Protein AF-U6RPM1-F1 (afdb_monomer_lite)

pLDDT: mean 79.11, std 18.85, range [24.59, 94.25]

Foldseek 3Di:
DDDDDDQDDDDDDDDFDKDDADPDWDWFWADDALFQWIWIWTADPVRRIDIDIAHQPDPVLSNLLNVDDPVLRVVLRVVLRVVVCVQLVCCVPPCAHPVRDHHPVSIDRCVVVSVVSNVVSSVSSVVRD

Sequence (129 aa):
MKQYLATIAIPGKTKAHVAIIPSTFRLIVHSPQESDKMCVSLNDRTGQLIYITLYPRTDELKTSMRNLSAENRKYLDEDMRDSILSEISRFFTTGKDYNNSYNPVRNLDLDIWRDHWEGCLESWIEELE

Structure (mmCIF, N/CA/C/O backbone):
data_AF-U6RPM1-F1
#
_entry.id   AF-U6RPM1-F1
#
loop_
_atom_site.group_PDB
_atom_site.id
_atom_site.type_symbol
_atom_site.label_atom_id
_atom_site.label_alt_id
_atom_site.label_comp_id
_atom_site.label_asym_id
_atom_site.label_entity_id
_atom_site.label_seq_id
_atom_site.pdbx_PDB_ins_code
_atom_site.Cartn_x
_atom_site.Cartn_y
_atom_site.Cartn_z
_atom_site.occupancy
_atom_site.B_iso_or_equiv
_atom_site.auth_seq_id
_atom_site.auth_comp_id
_atom_site.auth_asym_id
_atom_site.auth_atom_id
_atom_site.pdbx_PDB_model_num
ATOM 1 N N . MET A 1 1 ? 6.434 9.545 -29.603 1.00 35.12 1 MET A N 1
ATOM 2 C CA . MET A 1 1 ? 6.265 8.145 -29.149 1.00 35.12 1 MET A CA 1
ATOM 3 C C . MET A 1 1 ? 4.791 7.921 -28.866 1.00 35.12 1 MET A C 1
ATOM 5 O O . MET A 1 1 ? 4.189 8.799 -28.264 1.00 35.12 1 MET A O 1
ATOM 9 N N . LYS A 1 2 ? 4.193 6.818 -29.330 1.00 24.59 2 LYS A N 1
ATOM 10 C CA . LYS A 1 2 ? 2.806 6.476 -28.974 1.00 24.59 2 LYS A CA 1
ATOM 11 C C . LYS A 1 2 ? 2.787 6.016 -27.513 1.00 24.59 2 LYS A C 1
ATOM 13 O O . LYS A 1 2 ? 3.479 5.058 -27.183 1.00 24.59 2 LYS A O 1
ATOM 18 N N . GLN A 1 3 ? 2.059 6.726 -26.654 1.00 27.56 3 GLN A N 1
ATOM 19 C CA . GLN A 1 3 ? 1.808 6.300 -25.278 1.00 27.56 3 GLN A CA 1
ATOM 20 C C . GLN A 1 3 ? 0.833 5.120 -25.318 1.00 27.56 3 GLN A C 1
ATOM 22 O O . GLN A 1 3 ? -0.270 5.241 -25.850 1.00 27.56 3 GLN A O 1
ATOM 27 N N . TYR A 1 4 ? 1.264 3.967 -24.811 1.00 29.64 4 TYR A N 1
ATOM 28 C CA . TYR A 1 4 ? 0.386 2.824 -24.598 1.00 29.64 4 TYR A CA 1
ATOM 29 C C . TYR A 1 4 ? -0.382 3.058 -23.294 1.00 29.64 4 TYR A C 1
ATOM 31 O O . TYR A 1 4 ? 0.193 2.993 -22.212 1.00 29.64 4 TYR A O 1
ATOM 39 N N . LEU A 1 5 ? -1.672 3.371 -23.411 1.00 28.25 5 LEU A N 1
ATOM 40 C CA . LEU A 1 5 ? -2.608 3.431 -22.289 1.00 28.25 5 LEU A CA 1
ATOM 41 C C . LEU A 1 5 ? -3.006 2.002 -21.905 1.00 28.25 5 LEU A C 1
ATOM 43 O O . LEU A 1 5 ? -3.760 1.351 -22.625 1.00 28.25 5 LEU A O 1
ATOM 47 N N . ALA A 1 6 ? -2.503 1.516 -20.773 1.00 32.47 6 ALA A N 1
ATOM 48 C CA . ALA A 1 6 ? -3.039 0.330 -20.115 1.00 32.47 6 ALA A CA 1
ATOM 49 C C . ALA A 1 6 ? -4.006 0.780 -19.012 1.00 32.47 6 ALA A C 1
ATOM 51 O O . ALA A 1 6 ? -3.611 1.024 -17.874 1.00 32.47 6 ALA A O 1
ATOM 52 N N . THR A 1 7 ? -5.284 0.942 -19.356 1.00 30.08 7 THR A N 1
ATOM 53 C CA . THR A 1 7 ? -6.347 1.149 -18.367 1.00 30.08 7 THR A CA 1
ATOM 54 C C . THR A 1 7 ? -6.635 -0.193 -17.705 1.00 30.08 7 THR A C 1
ATOM 56 O O . THR A 1 7 ? -7.342 -1.030 -18.264 1.00 30.08 7 THR A O 1
ATOM 59 N N . ILE A 1 8 ? -6.054 -0.430 -16.532 1.00 38.91 8 ILE A N 1
ATOM 60 C CA . ILE A 1 8 ? -6.366 -1.623 -15.749 1.00 38.91 8 ILE A CA 1
ATOM 61 C C . ILE A 1 8 ? -7.642 -1.316 -14.976 1.00 38.91 8 ILE A C 1
ATOM 63 O O . ILE A 1 8 ? -7.618 -0.672 -13.930 1.00 38.91 8 ILE A O 1
ATOM 67 N N . ALA A 1 9 ? -8.777 -1.750 -15.516 1.00 34.03 9 ALA A N 1
ATOM 68 C CA . ALA A 1 9 ? -9.944 -1.950 -14.682 1.00 34.03 9 ALA A CA 1
ATOM 69 C C . ALA A 1 9 ? -9.566 -3.036 -13.667 1.00 34.03 9 ALA A C 1
ATOM 71 O O . ALA A 1 9 ? -9.205 -4.141 -14.070 1.00 34.03 9 ALA A O 1
ATOM 72 N N . ILE A 1 10 ? -9.663 -2.738 -12.371 1.00 41.00 10 ILE A N 1
ATOM 73 C CA . ILE A 1 10 ? -9.575 -3.753 -11.317 1.00 41.00 10 ILE A CA 1
ATOM 74 C C . ILE A 1 10 ? -11.003 -4.108 -10.866 1.00 41.00 10 ILE A C 1
ATOM 76 O O . ILE A 1 10 ? -11.476 -3.579 -9.860 1.00 41.00 10 ILE A O 1
ATOM 80 N N . PRO A 1 11 ? -11.739 -4.975 -11.588 1.00 33.59 11 PRO A N 1
ATOM 81 C CA . PRO A 1 11 ? -12.865 -5.686 -11.017 1.00 33.59 11 PRO A CA 1
ATOM 82 C C . PRO A 1 11 ? -12.497 -7.161 -10.828 1.00 33.59 11 PRO A C 1
ATOM 84 O O . PRO A 1 11 ? -12.167 -7.851 -11.783 1.00 33.59 11 PRO A O 1
ATOM 87 N N . GLY A 1 12 ? -12.609 -7.628 -9.581 1.00 32.22 12 GLY A N 1
ATOM 88 C CA . GLY A 1 12 ? -12.907 -9.014 -9.204 1.00 32.22 12 GLY A CA 1
ATOM 89 C C . GLY A 1 12 ? -12.051 -10.140 -9.803 1.00 32.22 12 GLY A C 1
ATOM 90 O O . GLY A 1 12 ? -12.210 -10.515 -10.953 1.00 32.22 12 GLY A O 1
ATOM 91 N N . LYS A 1 13 ? -11.278 -10.801 -8.933 1.00 41.50 13 LYS A N 1
ATOM 92 C CA . LYS A 1 13 ? -10.716 -12.156 -9.107 1.00 41.50 13 LYS A CA 1
ATOM 93 C C . LYS A 1 13 ? -9.946 -12.394 -10.425 1.00 41.50 13 LYS A C 1
ATOM 95 O O . LYS A 1 13 ? -10.475 -12.868 -11.424 1.00 41.50 13 LYS A O 1
ATOM 100 N N . THR A 1 14 ? -8.628 -12.223 -10.300 1.00 42.19 14 THR A N 1
ATOM 101 C CA . THR A 1 14 ? -7.535 -12.853 -11.070 1.00 42.19 14 THR A CA 1
ATOM 102 C C . THR A 1 14 ? -7.376 -12.507 -12.557 1.00 42.19 14 THR A C 1
ATOM 104 O O . THR A 1 14 ? -8.031 -13.075 -13.425 1.00 42.19 14 THR A O 1
ATOM 107 N N . LYS A 1 15 ? -6.355 -11.689 -12.832 1.00 39.72 15 LYS A N 1
ATOM 108 C CA . LYS A 1 15 ? -5.295 -11.864 -13.845 1.00 39.72 15 LYS A CA 1
ATOM 109 C C . LYS A 1 15 ? -4.191 -10.887 -13.440 1.00 39.72 15 LYS A C 1
ATOM 111 O O . LYS A 1 15 ? -4.513 -9.721 -13.270 1.00 39.72 15 LYS A O 1
ATOM 116 N N . ALA A 1 16 ? -2.964 -11.375 -13.248 1.00 47.78 16 ALA A N 1
ATOM 117 C CA . ALA A 1 16 ? -1.817 -10.605 -12.754 1.00 47.78 16 ALA A CA 1
ATOM 118 C C . ALA A 1 16 ? -1.842 -9.143 -13.234 1.00 47.78 16 ALA A C 1
ATOM 120 O O . ALA A 1 16 ? -1.738 -8.873 -14.437 1.00 47.78 16 ALA A O 1
ATOM 121 N N . HIS A 1 17 ? -2.063 -8.211 -12.309 1.00 67.25 17 HIS A N 1
ATOM 122 C CA . HIS A 1 17 ? -2.229 -6.802 -12.648 1.00 67.25 17 HIS A CA 1
ATOM 123 C C . HIS A 1 17 ? -0.845 -6.166 -12.762 1.00 67.25 17 HIS A C 1
ATOM 125 O O . HIS A 1 17 ? -0.256 -5.757 -11.771 1.00 67.25 17 HIS A O 1
ATOM 131 N N . VAL A 1 18 ? -0.292 -6.088 -13.970 1.00 61.72 18 VAL A N 1
ATOM 132 C CA . VAL A 1 18 ? 1.015 -5.454 -14.185 1.00 61.72 18 VAL A CA 1
ATOM 133 C C . VAL A 1 18 ? 0.825 -3.991 -14.557 1.00 61.72 18 VAL A C 1
ATOM 135 O O . VAL A 1 18 ? 0.195 -3.697 -15.571 1.00 61.72 18 VAL A O 1
ATOM 138 N N . ALA A 1 19 ? 1.410 -3.077 -13.784 1.00 66.94 19 ALA A N 1
ATOM 139 C CA . ALA A 1 19 ? 1.384 -1.650 -14.068 1.00 66.94 19 ALA A CA 1
ATOM 140 C C . ALA A 1 19 ? 2.771 -1.090 -14.405 1.00 66.94 19 ALA A C 1
ATOM 142 O O . ALA A 1 19 ? 3.780 -1.398 -13.766 1.00 66.94 19 ALA A O 1
ATOM 143 N N . ILE A 1 20 ? 2.794 -0.206 -15.402 1.00 66.94 20 ILE A N 1
ATOM 144 C CA . ILE A 1 20 ? 3.939 0.651 -15.707 1.00 66.94 20 ILE A CA 1
ATOM 145 C C . ILE A 1 20 ? 3.663 1.990 -15.033 1.00 66.94 20 ILE A C 1
ATOM 147 O O . ILE A 1 20 ? 2.763 2.716 -15.456 1.00 66.94 20 ILE A O 1
ATOM 151 N N . ILE A 1 21 ? 4.413 2.316 -13.982 1.00 67.06 21 ILE A N 1
ATOM 152 C CA . ILE A 1 21 ? 4.294 3.630 -13.343 1.00 67.06 21 ILE A CA 1
ATOM 153 C C . ILE A 1 21 ? 5.185 4.615 -14.114 1.00 67.06 21 ILE A C 1
ATOM 155 O O . ILE A 1 21 ? 6.345 4.300 -14.401 1.00 67.06 21 ILE A O 1
ATOM 159 N N . PRO A 1 22 ? 4.680 5.806 -14.471 1.00 65.19 22 PRO A N 1
ATOM 160 C CA . PRO A 1 22 ? 5.510 6.837 -15.074 1.00 65.19 22 PRO A CA 1
ATOM 161 C C . PRO A 1 22 ? 6.611 7.294 -14.115 1.00 65.19 22 PRO A C 1
ATOM 163 O O . PRO A 1 22 ? 6.457 7.268 -12.899 1.00 65.19 22 PRO A O 1
ATOM 166 N N . SER A 1 23 ? 7.706 7.825 -14.665 1.00 65.44 23 SER A N 1
ATOM 167 C CA . SER A 1 23 ? 8.835 8.360 -13.885 1.00 65.44 23 SER A CA 1
ATOM 168 C C . SER A 1 23 ? 8.471 9.542 -12.976 1.00 65.44 23 SER A C 1
ATOM 170 O O . SER A 1 23 ? 9.299 10.014 -12.203 1.00 65.44 23 SER A O 1
ATOM 172 N N . THR A 1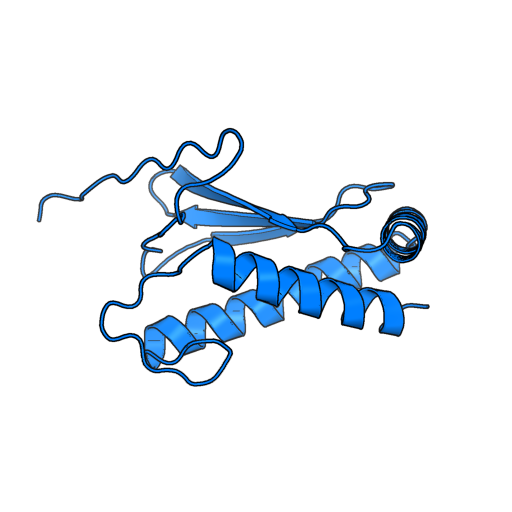 24 ? 7.260 10.083 -13.101 1.00 72.94 24 THR A N 1
ATOM 173 C CA . THR A 1 24 ? 6.736 11.153 -12.257 1.00 72.94 24 THR A CA 1
ATOM 174 C C . THR A 1 24 ? 5.285 10.847 -11.929 1.00 72.94 24 THR A C 1
ATOM 176 O O . THR A 1 24 ? 4.433 10.841 -12.817 1.00 72.94 24 THR A O 1
ATOM 179 N N . PHE A 1 25 ? 5.014 10.627 -10.648 1.00 78.31 25 PHE A N 1
ATOM 180 C CA . PHE A 1 25 ? 3.692 10.325 -10.118 1.00 78.31 25 PHE A CA 1
ATOM 181 C C . PHE A 1 25 ? 3.487 11.041 -8.780 1.00 78.31 25 PHE A C 1
ATOM 183 O O . PHE A 1 25 ? 4.437 11.430 -8.102 1.00 78.31 25 PHE A O 1
ATOM 190 N N . ARG A 1 26 ? 2.226 11.216 -8.404 1.00 83.81 26 ARG A N 1
ATOM 191 C CA . ARG A 1 26 ? 1.779 11.612 -7.077 1.00 83.81 26 ARG A CA 1
ATOM 192 C C . ARG A 1 26 ? 1.311 10.356 -6.353 1.00 83.81 26 ARG A C 1
ATOM 194 O O . ARG A 1 26 ? 0.324 9.748 -6.767 1.00 83.81 26 ARG A O 1
ATOM 201 N N . LEU A 1 27 ? 2.007 10.008 -5.276 1.00 87.81 27 LEU A N 1
ATOM 202 C CA . LEU A 1 27 ? 1.581 8.984 -4.330 1.00 87.81 27 LEU A CA 1
ATOM 203 C C . LEU A 1 27 ? 0.617 9.595 -3.312 1.00 87.81 27 LEU A C 1
ATOM 205 O O . LEU A 1 27 ? 0.872 10.674 -2.775 1.00 87.81 27 LEU A O 1
ATOM 209 N N . ILE A 1 28 ? -0.484 8.904 -3.052 1.00 87.88 28 ILE A N 1
ATOM 210 C CA . ILE A 1 28 ? -1.391 9.194 -1.946 1.00 87.88 28 ILE A CA 1
ATOM 211 C C . ILE A 1 28 ? -1.616 7.874 -1.224 1.00 87.88 28 ILE A C 1
ATOM 213 O O . ILE A 1 28 ? -2.045 6.904 -1.845 1.00 87.88 28 ILE A O 1
ATOM 217 N N . VAL A 1 29 ? -1.327 7.854 0.070 1.00 89.69 29 VAL A N 1
ATOM 218 C CA . VAL A 1 29 ? -1.688 6.762 0.971 1.00 89.69 29 VAL A CA 1
ATOM 219 C C . VAL A 1 29 ? -2.615 7.350 2.012 1.00 89.69 29 VAL A C 1
ATOM 221 O O . VAL A 1 29 ? -2.358 8.454 2.496 1.00 89.69 29 VAL A O 1
ATOM 224 N N . HIS A 1 30 ? -3.730 6.680 2.264 1.00 89.94 30 HIS A N 1
ATOM 225 C CA . HIS A 1 3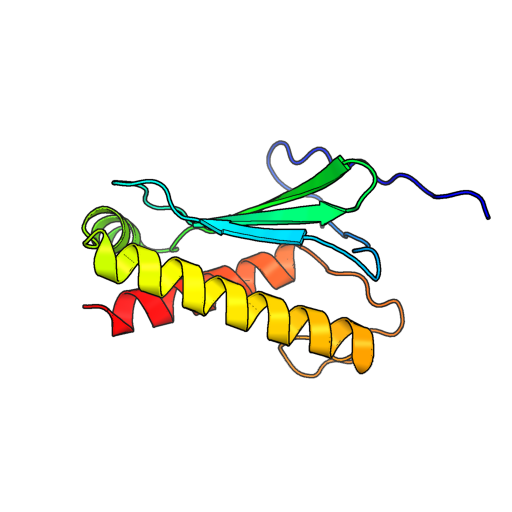0 ? -4.648 7.103 3.305 1.00 89.94 30 HIS A CA 1
ATOM 226 C C . HIS A 1 30 ? -5.527 5.954 3.780 1.00 89.94 30 HIS A C 1
ATOM 228 O O . HIS A 1 30 ? -5.953 5.096 2.995 1.00 89.94 30 HIS A O 1
ATOM 234 N N . SER A 1 31 ? -5.914 6.021 5.045 1.00 88.62 31 SER A N 1
ATOM 235 C CA . SER A 1 31 ? -6.970 5.198 5.601 1.00 88.62 31 SER A CA 1
ATOM 236 C C . SER A 1 31 ? -8.092 6.082 6.157 1.00 88.62 31 SER A C 1
ATOM 238 O O . SER A 1 31 ? -7.838 6.959 6.980 1.00 88.62 31 SER A O 1
ATOM 240 N N . PRO A 1 32 ?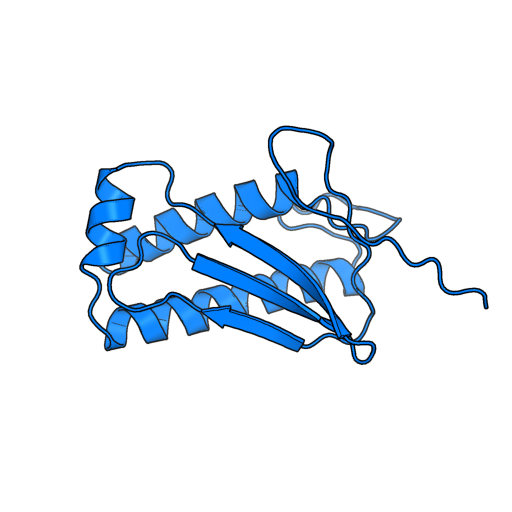 -9.355 5.917 5.717 1.00 85.12 32 PRO A N 1
ATOM 241 C CA . PRO A 1 32 ? -10.477 6.634 6.323 1.00 85.12 32 PRO A CA 1
ATOM 242 C C . PRO A 1 32 ? -10.652 6.291 7.810 1.00 85.12 32 PRO A C 1
ATOM 244 O O . PRO A 1 32 ? -10.251 5.219 8.258 1.00 85.12 32 PRO A O 1
ATOM 247 N N . GLN A 1 33 ? -11.296 7.171 8.576 1.00 84.25 33 GLN A N 1
ATOM 248 C CA . GLN A 1 33 ? -11.644 6.877 9.969 1.00 84.25 33 GLN A CA 1
ATOM 249 C C . GLN A 1 33 ? -12.539 5.628 10.049 1.00 84.25 33 GLN A C 1
ATOM 251 O O . GLN A 1 33 ? -13.366 5.415 9.162 1.00 84.25 33 GLN A O 1
ATOM 256 N N . GLU A 1 34 ? -12.339 4.794 11.076 1.00 86.69 34 GLU A N 1
ATOM 257 C CA . GLU A 1 34 ? -13.065 3.523 11.285 1.00 86.69 34 GLU A CA 1
ATOM 258 C C . GLU A 1 34 ? -12.910 2.503 10.134 1.00 86.69 34 GLU A C 1
ATOM 260 O O . GLU A 1 34 ? -13.626 1.505 10.068 1.00 86.69 34 GLU A O 1
ATOM 265 N N . SER A 1 35 ? -11.957 2.725 9.223 1.00 89.06 35 SER A N 1
ATOM 266 C CA . SER A 1 35 ? -11.648 1.812 8.122 1.00 89.06 35 SER A CA 1
ATOM 267 C C . SER A 1 35 ? -10.719 0.689 8.577 1.00 89.06 35 SER A C 1
ATOM 269 O O . SER A 1 35 ? -9.758 0.935 9.308 1.00 89.06 35 SER A O 1
ATOM 271 N N . ASP A 1 36 ? -10.967 -0.515 8.061 1.00 91.94 36 ASP A N 1
ATOM 272 C CA . ASP A 1 36 ? -10.125 -1.717 8.175 1.00 91.94 36 ASP A CA 1
ATOM 273 C C . ASP A 1 36 ? -9.205 -1.935 6.965 1.00 91.94 36 ASP A C 1
ATOM 275 O O . ASP A 1 36 ? -8.699 -3.032 6.742 1.00 91.94 36 ASP A O 1
ATOM 279 N N . LYS A 1 37 ? -9.043 -0.904 6.138 1.00 90.81 37 LYS A N 1
ATOM 280 C CA . LYS A 1 37 ? -8.258 -0.959 4.906 1.00 90.81 37 LYS A CA 1
ATOM 281 C C . LYS A 1 37 ? -7.426 0.294 4.706 1.00 90.81 37 LYS A C 1
ATOM 283 O O . LYS A 1 37 ? -7.821 1.394 5.121 1.00 90.81 37 LYS A O 1
ATOM 288 N N . MET A 1 38 ? -6.316 0.125 3.999 1.00 89.81 38 MET A N 1
ATOM 289 C CA . MET A 1 38 ? -5.438 1.198 3.541 1.00 89.81 38 MET A CA 1
ATOM 290 C C . MET A 1 38 ? -5.610 1.384 2.034 1.00 89.81 38 MET A C 1
ATOM 292 O O . MET A 1 38 ? -5.725 0.415 1.284 1.00 89.81 38 MET A O 1
ATOM 296 N N . CYS A 1 39 ? -5.644 2.631 1.576 1.00 89.44 39 CYS A N 1
ATOM 297 C CA . CYS A 1 39 ? -5.796 2.959 0.164 1.00 89.44 39 CYS A CA 1
ATOM 298 C C . CYS A 1 39 ? -4.500 3.573 -0.356 1.00 89.44 39 CYS A C 1
ATOM 300 O O . CYS A 1 39 ? -4.056 4.599 0.152 1.00 89.44 39 CYS A O 1
ATOM 302 N N . VAL A 1 40 ? -3.930 2.980 -1.401 1.00 88.69 40 VAL A N 1
ATOM 303 C CA . VAL A 1 40 ? -2.731 3.461 -2.087 1.00 88.69 40 VAL A CA 1
ATOM 304 C C . VAL A 1 40 ? -3.122 3.891 -3.493 1.00 88.69 40 VAL A C 1
ATOM 306 O O . VAL A 1 40 ? -3.745 3.148 -4.246 1.00 88.69 40 VAL A O 1
ATOM 309 N N . SER A 1 41 ? -2.774 5.119 -3.849 1.00 84.62 41 SER A N 1
ATOM 310 C CA . SER A 1 41 ? -3.101 5.736 -5.129 1.00 84.62 41 SER A CA 1
ATOM 311 C C . SER A 1 41 ? -1.850 6.304 -5.777 1.00 84.62 41 SER A C 1
ATOM 313 O O . SER A 1 41 ? -1.159 7.131 -5.183 1.00 84.62 41 SER A O 1
ATOM 315 N N . LEU A 1 42 ? -1.587 5.911 -7.019 1.00 82.81 42 LEU A N 1
ATOM 316 C CA . LEU A 1 42 ? -0.496 6.429 -7.840 1.00 82.81 42 LEU A CA 1
ATOM 317 C C . LEU A 1 42 ? -1.114 7.170 -9.023 1.00 82.81 42 LEU A C 1
ATOM 319 O O . LEU A 1 42 ? -1.695 6.548 -9.910 1.00 82.81 42 LEU A O 1
ATOM 323 N N . ASN A 1 43 ? -1.010 8.496 -9.008 1.00 77.38 43 ASN A N 1
ATOM 324 C CA . ASN A 1 43 ? -1.566 9.368 -10.039 1.00 77.38 43 ASN A CA 1
ATOM 325 C C . ASN A 1 43 ? -0.457 9.954 -10.895 1.00 77.38 43 ASN A C 1
ATOM 327 O O . ASN A 1 43 ? 0.458 10.582 -10.366 1.00 77.38 43 ASN A O 1
ATOM 331 N N . ASP A 1 44 ? -0.553 9.844 -12.207 1.00 71.25 44 ASP A N 1
ATOM 332 C CA . ASP A 1 44 ? 0.321 10.609 -13.086 1.00 71.25 44 ASP A CA 1
ATOM 333 C C . ASP A 1 44 ? -0.274 11.987 -13.438 1.00 71.25 44 ASP A C 1
ATOM 335 O O . ASP A 1 44 ? -1.385 12.346 -13.040 1.00 71.25 44 ASP A O 1
ATOM 339 N N . ARG A 1 45 ? 0.475 12.793 -14.200 1.00 63.44 45 ARG A N 1
ATOM 340 C CA . ARG A 1 45 ? -0.005 14.105 -14.674 1.00 63.44 45 ARG A CA 1
ATOM 341 C C . ARG A 1 45 ? -1.149 14.007 -15.693 1.00 63.44 45 ARG A C 1
ATOM 343 O O . ARG A 1 45 ? -1.752 15.033 -15.993 1.00 63.44 45 ARG A O 1
ATOM 350 N N . THR A 1 46 ? -1.420 12.824 -16.245 1.00 62.12 46 THR A N 1
ATOM 351 C CA . THR A 1 46 ? -2.474 12.592 -17.243 1.00 62.12 46 THR A CA 1
ATOM 352 C C . THR A 1 46 ? -3.798 12.154 -16.612 1.00 62.12 46 THR A C 1
ATOM 354 O O . THR A 1 46 ? -4.805 12.059 -17.310 1.00 62.12 46 THR A O 1
ATOM 357 N N . GLY A 1 47 ? -3.825 11.968 -15.287 1.00 55.34 47 GLY A N 1
ATOM 358 C CA . GLY A 1 47 ? -5.002 11.513 -14.550 1.00 55.34 47 GLY A CA 1
ATOM 359 C C . GLY A 1 47 ? -5.154 9.992 -14.545 1.00 55.34 47 GLY A C 1
ATOM 360 O O . GLY A 1 47 ? -6.195 9.491 -14.120 1.00 55.34 47 GLY A O 1
ATOM 361 N N . GLN A 1 48 ? -4.140 9.249 -14.998 1.00 57.56 48 GLN A N 1
ATOM 362 C CA . GLN A 1 48 ? -4.115 7.804 -14.851 1.00 57.56 48 GLN A CA 1
ATOM 363 C C . GLN A 1 48 ? -3.831 7.466 -13.386 1.00 57.56 48 GLN A C 1
ATOM 365 O O . GLN A 1 48 ? -2.770 7.790 -12.848 1.00 57.56 48 GLN A O 1
ATOM 370 N N . LEU A 1 49 ? -4.816 6.831 -12.753 1.00 68.69 49 LEU A N 1
ATOM 371 C CA . LEU A 1 49 ? -4.799 6.437 -11.352 1.00 68.69 49 LEU A CA 1
ATOM 372 C C . LEU A 1 49 ? -4.664 4.914 -11.259 1.00 68.69 49 LEU A C 1
ATOM 374 O O . LEU A 1 49 ? -5.563 4.185 -11.677 1.00 68.69 49 LEU A O 1
ATOM 378 N N . ILE A 1 50 ? -3.565 4.432 -10.683 1.00 79.12 50 ILE A N 1
ATOM 379 C CA . ILE A 1 50 ? -3.511 3.074 -10.133 1.00 79.12 50 ILE A CA 1
ATOM 380 C C . ILE A 1 50 ? -4.021 3.177 -8.701 1.00 79.12 50 ILE A C 1
ATOM 382 O O . ILE A 1 50 ? -3.464 3.932 -7.907 1.00 79.12 50 ILE A O 1
ATOM 386 N N . TYR A 1 51 ? -5.075 2.432 -8.387 1.00 81.25 51 TYR A N 1
ATOM 387 C CA . TYR A 1 51 ? -5.665 2.381 -7.055 1.00 81.25 51 TYR A CA 1
ATOM 388 C C . TYR A 1 51 ? -5.538 0.968 -6.495 1.00 81.25 51 TYR A C 1
ATOM 390 O O . TYR A 1 51 ? -5.971 0.006 -7.127 1.00 81.25 51 TYR A O 1
ATOM 398 N N . ILE A 1 52 ? -4.937 0.846 -5.319 1.00 86.06 52 ILE A N 1
ATOM 399 C CA . ILE A 1 52 ? -4.676 -0.420 -4.641 1.00 86.06 52 ILE A CA 1
ATOM 400 C C . ILE A 1 52 ? -5.276 -0.303 -3.250 1.00 86.06 52 ILE A C 1
ATOM 402 O O . ILE A 1 52 ? -5.037 0.664 -2.528 1.00 86.06 52 ILE A O 1
ATOM 406 N N . THR A 1 53 ? -6.087 -1.283 -2.880 1.00 89.00 53 THR A N 1
ATOM 407 C CA . THR A 1 53 ? -6.578 -1.422 -1.513 1.00 89.00 53 THR A CA 1
ATOM 408 C C . THR A 1 53 ? -5.781 -2.522 -0.838 1.00 89.00 53 THR A C 1
ATOM 410 O O . THR A 1 53 ? -5.689 -3.615 -1.394 1.00 89.00 53 THR A O 1
ATOM 413 N N . LEU A 1 54 ? -5.207 -2.209 0.319 1.00 90.62 54 LEU A N 1
ATOM 414 C CA . LEU A 1 54 ? -4.499 -3.156 1.171 1.00 90.62 54 LEU A CA 1
ATOM 415 C C . LEU A 1 54 ? -5.412 -3.546 2.328 1.00 90.62 54 LEU A C 1
ATOM 417 O O . LEU A 1 54 ? -6.046 -2.675 2.942 1.00 90.62 54 LEU A O 1
ATOM 421 N N . TYR A 1 55 ? -5.457 -4.839 2.618 1.00 89.94 55 TYR A N 1
ATOM 422 C CA . TYR A 1 55 ? -6.220 -5.399 3.722 1.00 89.94 55 TYR A CA 1
ATOM 423 C C . TYR A 1 55 ? -5.288 -6.128 4.693 1.00 89.94 55 TYR A C 1
ATOM 425 O O . TYR A 1 55 ? -4.516 -6.977 4.246 1.00 89.94 55 TYR A O 1
ATOM 433 N N . PRO A 1 56 ? -5.398 -5.885 6.012 1.00 91.94 56 PRO A N 1
ATOM 434 C CA . PRO A 1 56 ? -4.848 -6.810 6.995 1.00 91.94 56 PRO A CA 1
ATOM 435 C C . PRO A 1 56 ? -5.476 -8.196 6.789 1.00 91.94 56 PRO A C 1
ATOM 437 O O . PRO A 1 56 ? -6.683 -8.307 6.526 1.00 91.94 56 PRO A O 1
ATOM 440 N N . ARG A 1 57 ? -4.685 -9.267 6.877 1.00 88.88 57 ARG A N 1
ATOM 441 C CA . ARG A 1 57 ? -5.143 -10.625 6.542 1.00 88.88 57 ARG A CA 1
ATOM 442 C C . ARG A 1 57 ? -5.999 -11.224 7.648 1.00 88.88 57 ARG A C 1
ATOM 444 O O . ARG A 1 57 ? -6.904 -12.007 7.352 1.00 88.88 57 ARG A O 1
ATOM 451 N N . THR A 1 58 ? -5.750 -10.853 8.903 1.00 91.62 58 THR A N 1
ATOM 452 C CA . THR A 1 58 ? -6.491 -11.362 10.063 1.00 91.62 58 THR A CA 1
ATOM 453 C C . THR A 1 58 ? -7.616 -10.414 10.479 1.00 91.62 58 THR A C 1
ATOM 455 O O . THR A 1 58 ? -7.539 -9.196 10.318 1.00 91.62 58 THR A O 1
ATOM 458 N N . ASP A 1 59 ? -8.698 -10.974 11.023 1.00 93.19 59 ASP A N 1
ATOM 459 C CA . ASP A 1 59 ? -9.824 -10.171 11.519 1.00 93.19 59 ASP A CA 1
ATOM 460 C C . ASP A 1 59 ? -9.477 -9.397 12.803 1.00 93.19 59 ASP A C 1
ATOM 462 O O . ASP A 1 59 ? -10.068 -8.349 13.074 1.00 93.19 59 ASP A O 1
ATOM 466 N N . GLU A 1 60 ? -8.487 -9.878 13.558 1.00 94.25 60 GLU A N 1
ATOM 467 C CA . GLU A 1 60 ? -7.902 -9.175 14.701 1.00 94.25 60 GLU A CA 1
ATOM 468 C C . GLU A 1 60 ? -7.239 -7.873 14.247 1.00 94.25 60 GLU A C 1
ATOM 470 O O . GLU A 1 60 ? -7.690 -6.802 14.647 1.00 94.25 60 GLU A O 1
ATOM 475 N N . LEU A 1 61 ? -6.308 -7.935 13.289 1.00 93.75 61 LEU A N 1
ATOM 476 C CA . LEU A 1 61 ? -5.625 -6.744 12.774 1.00 93.75 61 LEU A CA 1
ATOM 477 C C . LEU A 1 61 ? -6.578 -5.774 12.070 1.00 93.75 61 LEU A C 1
ATOM 479 O O . LEU A 1 61 ? -6.417 -4.560 12.175 1.00 93.75 61 LEU A O 1
ATOM 483 N N . LYS A 1 62 ? -7.627 -6.270 11.398 1.00 94.06 62 LYS A N 1
ATOM 484 C CA . LYS A 1 62 ? -8.702 -5.400 10.884 1.00 94.06 62 LYS A CA 1
ATOM 485 C C . LYS A 1 62 ? -9.399 -4.644 12.010 1.00 94.06 62 LYS A C 1
ATOM 487 O O . LYS A 1 62 ? -9.719 -3.469 11.849 1.00 94.06 62 LYS A O 1
ATOM 492 N N . THR A 1 63 ? -9.656 -5.307 13.135 1.00 94.25 63 THR A N 1
ATOM 493 C CA . THR A 1 63 ? -10.291 -4.691 14.306 1.00 94.25 63 THR A CA 1
ATOM 494 C C . THR A 1 63 ? -9.369 -3.651 14.935 1.00 94.25 63 THR A C 1
ATOM 496 O O . THR A 1 63 ? -9.806 -2.522 15.162 1.00 94.25 63 THR A O 1
ATOM 499 N N . SER A 1 64 ? -8.093 -3.981 15.122 1.00 93.81 64 SER A N 1
ATOM 500 C CA . SER A 1 64 ? -7.066 -3.051 15.596 1.00 93.81 64 SER A CA 1
ATOM 501 C C . SER A 1 64 ? -6.965 -1.826 14.698 1.00 93.81 64 SER A C 1
ATOM 503 O O . SER A 1 64 ? -7.078 -0.695 15.168 1.00 93.81 64 SER A O 1
ATOM 505 N N . MET A 1 65 ? -6.913 -2.039 13.380 1.00 92.88 65 MET A N 1
ATOM 506 C CA . MET A 1 65 ? -6.887 -0.966 12.395 1.00 92.88 65 MET A CA 1
ATOM 507 C C . MET A 1 65 ? -8.111 -0.053 12.498 1.00 92.88 65 MET A C 1
ATOM 509 O O . MET A 1 65 ? -7.955 1.163 12.427 1.00 92.88 65 MET A O 1
ATOM 513 N N . ARG A 1 66 ? -9.327 -0.586 12.694 1.00 94.06 66 ARG A N 1
ATOM 514 C CA . ARG A 1 66 ? -10.533 0.242 12.906 1.00 94.06 66 ARG A CA 1
ATOM 515 C C . ARG A 1 66 ? -10.434 1.091 14.173 1.00 94.06 66 ARG A C 1
ATOM 517 O O . ARG A 1 66 ? -10.891 2.233 14.159 1.00 94.06 66 ARG A O 1
ATOM 524 N N . ASN A 1 67 ? -9.818 0.545 15.218 1.00 93.56 67 ASN A N 1
ATOM 525 C CA . ASN A 1 67 ? -9.707 1.156 16.541 1.00 93.56 67 ASN A CA 1
ATOM 526 C C . ASN A 1 67 ? -8.524 2.127 16.689 1.00 93.56 67 ASN A C 1
ATOM 528 O O . ASN A 1 67 ? -8.437 2.803 17.714 1.00 93.56 67 ASN A O 1
ATOM 532 N N . LEU A 1 68 ? -7.640 2.234 15.689 1.00 92.94 68 LEU A N 1
ATOM 533 C CA . LEU A 1 68 ? -6.540 3.200 15.709 1.00 92.94 68 LEU A CA 1
ATOM 534 C C . LEU A 1 68 ? -7.054 4.626 15.931 1.00 92.94 68 LEU A C 1
ATOM 536 O O . LEU A 1 68 ? -7.984 5.091 15.259 1.00 92.94 68 LEU A O 1
ATOM 540 N N . SER A 1 69 ? -6.381 5.342 16.834 1.00 93.00 69 SER A N 1
ATOM 541 C CA . SER A 1 69 ? -6.599 6.771 17.045 1.00 93.00 69 SER A CA 1
ATOM 542 C C . SER A 1 69 ? -6.325 7.556 15.755 1.00 93.00 69 SER A C 1
ATOM 544 O O . SER A 1 69 ? -5.599 7.103 14.867 1.00 93.00 69 SER A O 1
ATOM 546 N N . ALA A 1 70 ? -6.880 8.765 15.637 1.00 91.56 70 ALA A N 1
ATOM 547 C CA . ALA A 1 70 ? -6.606 9.624 14.482 1.00 91.56 70 ALA A CA 1
ATOM 548 C C . ALA A 1 70 ? -5.106 9.955 14.340 1.00 91.56 70 ALA A C 1
ATOM 550 O O . ALA A 1 70 ? -4.616 10.117 13.224 1.00 91.56 70 ALA A O 1
ATOM 551 N N . GLU A 1 71 ? -4.383 10.029 15.460 1.00 92.88 71 GLU A N 1
ATOM 552 C CA . GLU A 1 71 ? -2.938 10.258 15.493 1.00 92.88 71 GLU A CA 1
ATOM 553 C C . GLU A 1 71 ? -2.162 9.038 14.985 1.00 92.88 71 GLU A C 1
ATOM 555 O O . GLU A 1 71 ? -1.390 9.174 14.037 1.00 92.88 71 GLU A O 1
ATOM 560 N N . ASN A 1 72 ? -2.438 7.843 15.519 1.00 93.50 72 ASN A N 1
ATOM 561 C CA . ASN A 1 72 ? -1.776 6.611 15.076 1.00 93.50 72 ASN A CA 1
ATOM 562 C C . ASN A 1 72 ? -2.100 6.304 13.613 1.00 93.50 72 ASN A C 1
ATOM 564 O O . ASN A 1 72 ? -1.236 5.862 12.865 1.00 93.50 72 ASN A O 1
ATOM 568 N N . ARG A 1 73 ? -3.329 6.590 13.168 1.00 92.31 73 ARG A N 1
ATOM 569 C CA . ARG A 1 73 ? -3.714 6.428 11.763 1.00 92.31 73 ARG A CA 1
ATOM 570 C C . ARG A 1 73 ? -2.957 7.389 10.852 1.00 92.31 73 ARG A C 1
ATOM 572 O O . ARG A 1 73 ? -2.504 6.980 9.791 1.00 92.31 73 ARG A O 1
ATOM 579 N N . LYS A 1 74 ? -2.782 8.648 11.265 1.00 92.00 74 LYS A N 1
ATOM 580 C CA . LYS A 1 74 ? -1.969 9.611 10.514 1.00 92.00 74 LYS A CA 1
ATOM 581 C C . LYS A 1 74 ? -0.509 9.158 10.433 1.00 92.00 74 LYS A C 1
ATOM 583 O O . LYS A 1 74 ? 0.086 9.263 9.366 1.00 92.00 74 LYS A O 1
ATOM 588 N N . TYR A 1 75 ? 0.043 8.653 11.535 1.00 92.31 75 TYR A N 1
ATOM 589 C CA . TYR A 1 75 ? 1.395 8.102 11.558 1.00 92.31 75 TYR A CA 1
ATOM 590 C C . TYR A 1 75 ? 1.528 6.910 10.602 1.00 92.31 75 TYR A C 1
ATOM 592 O O . TYR A 1 75 ? 2.417 6.903 9.758 1.00 92.31 75 TYR A O 1
ATOM 600 N N . LEU A 1 76 ? 0.581 5.968 10.654 1.00 92.56 76 LEU A N 1
ATOM 601 C CA . LEU A 1 76 ? 0.521 4.822 9.748 1.00 92.56 76 LEU A CA 1
ATOM 602 C C . LEU A 1 76 ? 0.438 5.251 8.273 1.00 92.56 76 LEU A C 1
ATOM 604 O O . LEU A 1 76 ? 1.161 4.716 7.437 1.00 92.56 76 LEU A O 1
ATOM 608 N N . ASP A 1 77 ? -0.416 6.227 7.944 1.00 91.75 77 ASP A N 1
ATOM 609 C CA . ASP A 1 77 ? -0.549 6.767 6.585 1.00 91.75 77 ASP A CA 1
ATOM 610 C C . ASP A 1 77 ? 0.776 7.376 6.082 1.00 91.75 77 ASP A C 1
ATOM 612 O O . ASP A 1 77 ? 1.149 7.190 4.920 1.00 91.75 77 ASP A O 1
ATOM 616 N N . GLU A 1 78 ? 1.481 8.119 6.942 1.00 91.38 78 GLU A N 1
ATOM 617 C CA . GLU A 1 78 ? 2.764 8.753 6.623 1.00 91.38 78 GLU A CA 1
ATOM 618 C C . GLU A 1 78 ? 3.888 7.724 6.450 1.00 91.38 78 GLU A C 1
ATOM 620 O O . GLU A 1 78 ? 4.605 7.791 5.449 1.00 91.38 78 GLU A O 1
ATOM 625 N N . ASP A 1 79 ? 3.996 6.744 7.347 1.00 91.19 79 ASP A N 1
ATOM 626 C CA . ASP A 1 79 ? 5.056 5.731 7.300 1.00 91.19 79 ASP A CA 1
ATOM 627 C C . ASP A 1 79 ? 4.878 4.773 6.110 1.00 91.19 79 ASP A C 1
ATOM 629 O O . ASP A 1 79 ? 5.804 4.556 5.319 1.00 91.19 79 ASP A O 1
ATOM 633 N N . MET A 1 80 ? 3.641 4.320 5.864 1.00 90.88 80 MET A N 1
ATOM 634 C CA . MET A 1 80 ? 3.299 3.537 4.671 1.00 90.88 80 MET A CA 1
ATOM 635 C C . MET A 1 80 ? 3.616 4.295 3.384 1.00 90.88 80 MET A C 1
ATOM 637 O O . MET A 1 80 ? 4.152 3.719 2.433 1.00 90.88 80 MET A O 1
ATOM 641 N N . ARG A 1 81 ? 3.293 5.592 3.325 1.00 91.62 81 ARG A N 1
ATOM 642 C CA . ARG A 1 81 ? 3.607 6.431 2.163 1.00 91.62 81 ARG A CA 1
ATOM 643 C C . ARG A 1 81 ? 5.107 6.491 1.918 1.00 91.62 81 ARG A C 1
ATOM 645 O O . ARG A 1 81 ? 5.531 6.332 0.772 1.00 91.62 81 ARG A O 1
ATOM 652 N N . ASP A 1 82 ? 5.888 6.752 2.955 1.00 90.06 82 ASP A N 1
ATOM 653 C CA . ASP A 1 82 ? 7.324 6.975 2.827 1.00 90.06 82 ASP A CA 1
ATOM 654 C C . ASP A 1 82 ? 8.053 5.669 2.470 1.00 90.06 82 ASP A C 1
ATOM 656 O O . ASP A 1 82 ? 8.924 5.665 1.591 1.00 90.06 82 ASP A O 1
ATOM 660 N N . SER A 1 83 ? 7.614 4.542 3.035 1.00 91.25 83 SER A N 1
ATOM 661 C CA . SER A 1 83 ? 8.096 3.206 2.680 1.00 91.25 83 SER A CA 1
ATOM 662 C C . SER A 1 83 ? 7.782 2.840 1.223 1.00 91.25 83 SER A C 1
ATOM 664 O O . SER A 1 83 ? 8.702 2.582 0.440 1.00 91.25 83 SER A O 1
ATOM 666 N N . ILE A 1 84 ? 6.514 2.938 0.796 1.00 91.38 84 ILE A N 1
ATOM 667 C CA . ILE A 1 84 ? 6.108 2.665 -0.595 1.00 91.38 84 ILE A CA 1
ATOM 668 C C . ILE A 1 84 ? 6.884 3.556 -1.572 1.00 91.38 84 ILE A C 1
ATOM 670 O O . ILE A 1 84 ? 7.371 3.089 -2.606 1.00 91.38 84 ILE A O 1
ATOM 674 N N . LEU A 1 85 ? 7.032 4.846 -1.256 1.00 89.44 85 LEU A N 1
ATOM 675 C CA . LEU A 1 85 ? 7.786 5.776 -2.091 1.00 89.44 85 LEU A CA 1
ATOM 676 C C . LEU A 1 85 ? 9.256 5.364 -2.211 1.00 89.44 85 LEU A C 1
ATOM 678 O O . LEU A 1 85 ? 9.806 5.406 -3.316 1.00 89.44 85 LEU A O 1
ATOM 682 N N . SER A 1 86 ? 9.884 4.966 -1.105 1.00 89.44 86 SER A N 1
ATOM 683 C CA . SER A 1 86 ? 11.272 4.503 -1.069 1.00 89.44 86 SER A CA 1
ATOM 684 C C . SER A 1 86 ? 11.470 3.252 -1.926 1.00 89.44 86 SER A C 1
ATOM 686 O O . SER A 1 86 ? 12.362 3.215 -2.780 1.00 89.44 86 SER A O 1
ATOM 688 N N . GLU A 1 87 ? 10.600 2.253 -1.782 1.00 91.25 87 GLU A N 1
ATOM 689 C CA . GLU A 1 87 ? 10.700 0.999 -2.529 1.00 91.25 87 GLU A CA 1
ATOM 690 C C . GLU A 1 87 ? 10.480 1.192 -4.029 1.00 91.25 87 GLU A C 1
ATOM 692 O O . GLU A 1 87 ? 11.275 0.710 -4.840 1.00 91.25 87 GLU A O 1
ATOM 697 N N . ILE A 1 88 ? 9.447 1.948 -4.408 1.00 87.44 88 ILE A N 1
ATOM 698 C CA . ILE A 1 88 ? 9.164 2.267 -5.809 1.00 87.44 88 ILE A CA 1
ATOM 699 C C . ILE A 1 88 ? 10.315 3.088 -6.409 1.00 87.44 88 ILE A C 1
ATOM 701 O O . ILE A 1 88 ? 10.756 2.826 -7.532 1.00 87.44 88 ILE A O 1
ATOM 705 N N . SER A 1 89 ? 10.862 4.052 -5.661 1.00 85.44 89 SER A N 1
ATOM 706 C CA . SER A 1 89 ? 12.013 4.847 -6.108 1.00 85.44 89 SER A CA 1
ATOM 707 C C . SER A 1 89 ? 13.250 3.976 -6.309 1.00 85.44 89 SER A C 1
ATOM 709 O O . SER A 1 89 ? 13.938 4.093 -7.329 1.00 85.44 89 SER A O 1
ATOM 711 N N . ARG A 1 90 ? 13.526 3.055 -5.380 1.00 87.81 90 ARG A N 1
ATOM 712 C CA . ARG A 1 90 ? 14.619 2.082 -5.494 1.00 87.81 90 ARG A CA 1
ATOM 713 C C . ARG A 1 90 ? 14.434 1.178 -6.707 1.00 87.81 90 ARG A C 1
ATOM 715 O O . ARG A 1 90 ? 15.389 0.972 -7.460 1.00 87.81 90 ARG A O 1
ATOM 722 N N . PHE A 1 91 ? 13.217 0.701 -6.939 1.00 87.25 91 PHE A N 1
ATOM 723 C CA . PHE A 1 91 ? 12.872 -0.119 -8.092 1.00 87.25 91 PHE A CA 1
ATOM 724 C C . PHE A 1 91 ? 13.132 0.601 -9.414 1.00 87.25 91 PHE A C 1
ATOM 726 O O . PHE A 1 91 ? 13.811 0.065 -10.290 1.00 87.25 91 PHE A O 1
ATOM 733 N N . PHE A 1 92 ? 12.698 1.855 -9.548 1.00 82.00 92 PHE A N 1
ATOM 734 C CA . PHE A 1 92 ? 12.912 2.609 -10.783 1.00 82.00 92 PHE A CA 1
ATOM 735 C C . PHE A 1 92 ? 14.352 3.067 -10.995 1.00 82.00 92 PHE A C 1
ATOM 737 O O . PHE A 1 92 ? 14.793 3.170 -12.139 1.00 82.00 92 PHE A O 1
ATOM 744 N N . THR A 1 93 ? 15.102 3.330 -9.929 1.00 84.38 93 THR A N 1
ATOM 745 C CA . THR A 1 93 ? 16.499 3.775 -10.038 1.00 84.38 93 THR A CA 1
ATOM 746 C C . THR A 1 93 ? 17.452 2.610 -10.284 1.00 84.38 93 THR A C 1
ATOM 748 O O . THR A 1 93 ? 18.304 2.686 -11.169 1.00 84.38 93 THR A O 1
ATOM 751 N N . THR A 1 94 ? 17.286 1.508 -9.551 1.00 86.62 94 THR A N 1
ATOM 752 C CA . THR A 1 94 ? 18.229 0.377 -9.551 1.00 86.62 94 THR A CA 1
ATOM 753 C C . THR A 1 94 ? 17.749 -0.831 -10.353 1.00 86.62 94 THR A C 1
ATOM 755 O O . THR A 1 94 ? 18.555 -1.694 -10.696 1.00 86.62 94 THR A O 1
ATOM 758 N N . GLY A 1 95 ? 16.453 -0.912 -10.669 1.00 85.06 95 GLY A N 1
ATOM 759 C CA . GLY A 1 95 ? 15.825 -2.105 -11.241 1.00 85.06 95 GLY A CA 1
ATOM 760 C C . GLY A 1 95 ? 15.618 -3.242 -10.237 1.00 85.06 95 GLY A C 1
ATOM 761 O O . GLY A 1 95 ? 15.236 -4.328 -10.655 1.00 85.06 95 GLY A O 1
ATOM 762 N N . LYS A 1 96 ? 15.893 -3.032 -8.942 1.00 89.25 96 LYS A N 1
ATOM 763 C CA . LYS A 1 96 ? 15.715 -4.044 -7.890 1.00 89.25 96 LYS A CA 1
ATOM 764 C C . LYS A 1 96 ? 14.394 -3.847 -7.157 1.00 89.25 96 LYS A C 1
ATOM 766 O O . LYS A 1 96 ? 14.127 -2.742 -6.691 1.00 89.25 96 LYS A O 1
ATOM 771 N N . ASP A 1 97 ? 13.592 -4.898 -7.059 1.00 88.31 97 ASP A N 1
ATOM 772 C CA . ASP A 1 97 ? 12.334 -4.897 -6.305 1.00 88.31 97 ASP A CA 1
ATOM 773 C C . ASP A 1 97 ? 12.562 -4.952 -4.781 1.00 88.31 97 ASP A C 1
ATOM 775 O O . ASP A 1 97 ? 13.705 -4.924 -4.304 1.00 88.31 97 ASP A O 1
ATOM 779 N N . TYR A 1 98 ? 11.469 -5.032 -4.013 1.00 87.06 98 TYR A N 1
ATOM 780 C CA . TYR A 1 98 ? 11.494 -5.079 -2.549 1.00 87.06 98 TYR A CA 1
ATOM 781 C C . TYR A 1 98 ? 12.377 -6.220 -2.000 1.00 87.06 98 TYR A C 1
ATOM 783 O O . TYR A 1 98 ? 13.094 -6.006 -1.023 1.00 87.06 98 TYR A O 1
ATOM 791 N N . ASN A 1 99 ? 12.462 -7.370 -2.682 1.00 89.94 99 ASN A N 1
ATOM 792 C CA . ASN A 1 99 ? 13.256 -8.531 -2.259 1.00 89.94 99 ASN A CA 1
ATOM 793 C C . ASN A 1 99 ? 14.675 -8.595 -2.876 1.00 89.94 99 ASN A C 1
ATOM 795 O O . ASN A 1 99 ? 15.382 -9.584 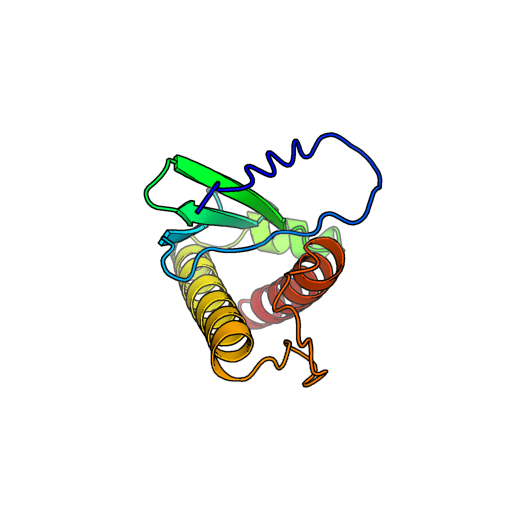-2.691 1.00 89.94 99 ASN A O 1
ATOM 799 N N . ASN A 1 100 ? 15.125 -7.526 -3.549 1.00 88.44 100 ASN A N 1
ATOM 800 C CA . ASN A 1 100 ? 16.391 -7.423 -4.292 1.00 88.44 100 ASN A CA 1
ATOM 801 C C . ASN A 1 100 ? 16.464 -8.219 -5.604 1.00 88.44 100 ASN A C 1
ATOM 803 O O . ASN A 1 100 ? 17.540 -8.259 -6.217 1.00 88.44 100 ASN A O 1
ATOM 807 N N . SER A 1 101 ? 15.358 -8.785 -6.083 1.00 88.12 101 SER A N 1
ATOM 808 C CA . SER A 1 101 ? 15.301 -9.375 -7.416 1.00 88.12 101 SER A CA 1
ATOM 809 C C . SER A 1 101 ? 15.356 -8.286 -8.476 1.00 88.12 101 SER A C 1
ATOM 811 O O . SER A 1 101 ? 14.737 -7.225 -8.380 1.00 88.12 101 SER A O 1
ATOM 813 N N . TYR A 1 102 ? 16.147 -8.542 -9.513 1.00 85.31 102 TYR A N 1
ATOM 814 C CA . TYR A 1 102 ? 16.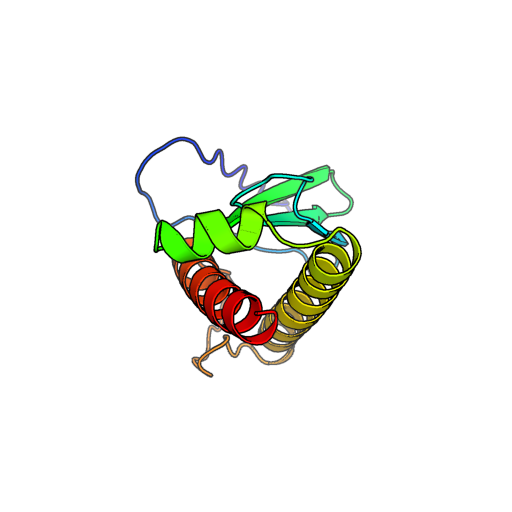320 -7.603 -10.608 1.00 85.31 102 TYR A CA 1
ATOM 815 C C . TYR A 1 102 ? 15.216 -7.783 -11.655 1.00 85.31 102 TYR A C 1
ATOM 817 O O . TYR A 1 102 ? 15.081 -8.855 -12.244 1.00 85.31 102 TYR A O 1
ATOM 825 N N . ASN A 1 103 ? 14.471 -6.713 -11.930 1.00 79.81 103 ASN A N 1
ATOM 826 C CA . ASN A 1 103 ? 13.471 -6.645 -12.989 1.00 79.81 103 ASN A CA 1
ATOM 827 C C . ASN A 1 103 ? 13.925 -5.642 -14.069 1.00 79.81 103 ASN A C 1
ATOM 829 O O . ASN A 1 103 ? 13.823 -4.425 -13.873 1.00 79.81 103 ASN A O 1
ATOM 833 N N . PRO A 1 104 ? 14.393 -6.120 -15.236 1.00 69.50 104 PRO A N 1
ATOM 834 C CA . PRO A 1 104 ? 14.926 -5.254 -16.287 1.00 69.50 104 PRO A CA 1
ATOM 835 C C . PRO A 1 104 ? 13.866 -4.353 -16.933 1.00 69.50 104 PRO A C 1
ATOM 837 O O . PRO A 1 104 ? 14.206 -3.300 -17.468 1.00 69.50 104 PRO A O 1
ATOM 840 N N . VAL A 1 105 ? 12.588 -4.745 -16.889 1.00 71.44 105 VAL A N 1
ATOM 841 C CA . VAL A 1 105 ? 11.484 -4.008 -17.530 1.00 71.44 105 VAL A CA 1
ATOM 842 C C . VAL A 1 105 ? 10.902 -2.946 -16.593 1.00 71.44 105 VAL A C 1
ATOM 844 O O . VAL A 1 105 ? 10.244 -2.020 -17.055 1.00 71.44 105 VAL A O 1
ATOM 847 N N . ARG A 1 106 ? 11.197 -3.031 -15.286 1.00 74.88 106 ARG A N 1
ATOM 848 C CA . ARG A 1 106 ? 10.705 -2.107 -14.248 1.00 74.88 106 ARG A CA 1
ATOM 849 C C . ARG A 1 106 ? 9.178 -2.008 -14.214 1.00 74.88 106 ARG A C 1
ATOM 851 O O . ARG A 1 106 ? 8.608 -0.943 -13.991 1.00 74.88 106 ARG A O 1
ATOM 858 N N . ASN A 1 107 ? 8.520 -3.142 -14.418 1.00 76.75 107 ASN A N 1
ATOM 859 C CA . ASN A 1 107 ? 7.077 -3.261 -14.272 1.00 76.75 107 ASN A CA 1
ATOM 860 C C . ASN A 1 107 ? 6.735 -3.656 -12.835 1.00 76.75 107 ASN A C 1
ATOM 862 O O . ASN A 1 107 ? 7.308 -4.622 -12.326 1.00 76.75 107 ASN A O 1
ATOM 866 N N . LEU A 1 108 ? 5.786 -2.961 -12.204 1.00 77.56 108 LEU A N 1
ATOM 867 C CA . LEU A 1 108 ? 5.235 -3.426 -10.934 1.00 77.56 108 LEU A CA 1
ATOM 868 C C . LEU A 1 108 ? 4.168 -4.482 -11.202 1.00 77.56 108 LEU A C 1
ATOM 870 O O . LEU A 1 108 ? 3.125 -4.184 -11.784 1.00 77.56 108 LEU A O 1
ATOM 874 N N . ASP A 1 109 ? 4.422 -5.705 -10.750 1.00 83.75 109 ASP A N 1
ATOM 875 C CA . ASP A 1 109 ? 3.376 -6.711 -10.592 1.00 83.75 109 ASP A CA 1
ATOM 876 C C . ASP A 1 109 ? 2.557 -6.372 -9.342 1.00 83.75 109 ASP A C 1
ATOM 878 O O . ASP A 1 109 ? 2.960 -6.659 -8.216 1.00 83.75 109 ASP A O 1
ATOM 882 N N . LEU A 1 110 ? 1.427 -5.697 -9.530 1.00 82.94 110 LEU A N 1
ATOM 883 C CA . LEU A 1 110 ? 0.638 -5.167 -8.426 1.00 82.94 110 LEU A CA 1
ATOM 884 C C . LEU A 1 110 ? 0.113 -6.260 -7.498 1.00 82.94 110 LEU A C 1
ATOM 886 O O . LEU A 1 110 ? -0.19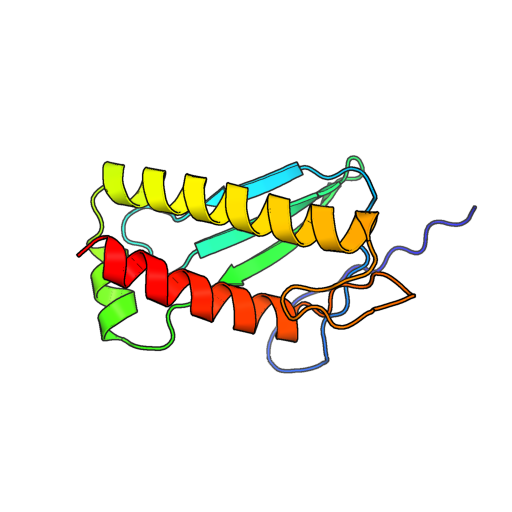3 -5.945 -6.357 1.00 82.94 110 LEU A O 1
ATOM 890 N N . ASP A 1 111 ? 0.009 -7.517 -7.938 1.00 83.25 111 ASP A N 1
ATOM 891 C CA . ASP A 1 111 ? -0.406 -8.598 -7.047 1.00 83.25 111 ASP A CA 1
ATOM 892 C C . ASP A 1 111 ? 0.719 -8.977 -6.072 1.00 83.25 111 ASP A C 1
ATOM 894 O O . ASP A 1 111 ? 0.453 -9.138 -4.882 1.00 83.25 111 ASP A O 1
ATOM 898 N N . ILE A 1 112 ? 1.969 -9.027 -6.544 1.00 86.56 112 ILE A N 1
ATOM 899 C CA . ILE A 1 112 ? 3.148 -9.273 -5.698 1.00 86.56 112 ILE A CA 1
ATOM 900 C C . ILE A 1 112 ? 3.400 -8.078 -4.768 1.00 86.56 112 ILE A C 1
ATOM 902 O O . ILE A 1 112 ? 3.609 -8.243 -3.570 1.00 86.56 112 ILE A O 1
ATOM 906 N N . TRP A 1 113 ? 3.370 -6.863 -5.317 1.00 89.25 113 TRP A N 1
ATOM 907 C CA . TRP A 1 113 ? 3.608 -5.646 -4.543 1.00 89.25 113 TRP A CA 1
ATOM 908 C C . TRP A 1 113 ? 2.493 -5.383 -3.524 1.00 89.25 113 TRP A C 1
ATOM 910 O O . TRP A 1 113 ? 2.792 -4.963 -2.411 1.00 89.25 113 TRP A O 1
ATOM 920 N N . ARG A 1 114 ? 1.226 -5.683 -3.858 1.00 89.56 114 ARG A N 1
ATOM 921 C CA . ARG A 1 114 ? 0.124 -5.643 -2.884 1.00 89.56 114 ARG A CA 1
ATOM 922 C C . ARG A 1 114 ? 0.381 -6.614 -1.740 1.00 89.56 114 ARG A C 1
ATOM 924 O O . ARG A 1 114 ? 0.277 -6.192 -0.601 1.00 89.56 114 ARG A O 1
ATOM 931 N N . ASP A 1 115 ? 0.708 -7.871 -2.037 1.00 90.25 115 ASP A N 1
ATOM 932 C CA . ASP A 1 115 ? 0.929 -8.890 -1.003 1.00 90.25 115 ASP A CA 1
ATOM 933 C C . ASP A 1 115 ? 2.068 -8.503 -0.047 1.00 90.25 115 ASP A C 1
ATOM 935 O O . ASP A 1 115 ? 1.942 -8.635 1.170 1.00 90.25 115 ASP A O 1
ATOM 939 N N . HIS A 1 116 ? 3.149 -7.942 -0.598 1.00 93.25 116 HIS A N 1
ATOM 940 C CA . HIS A 1 116 ? 4.250 -7.379 0.183 1.00 93.25 116 HIS A CA 1
ATOM 941 C C . HIS A 1 116 ? 3.791 -6.225 1.084 1.00 93.25 116 HIS A C 1
ATOM 943 O O . HIS A 1 116 ? 4.021 -6.261 2.291 1.00 93.25 116 HIS A O 1
ATOM 949 N N . TRP A 1 117 ? 3.091 -5.228 0.534 1.00 93.62 117 TRP A N 1
ATOM 950 C CA . TRP A 1 117 ? 2.617 -4.082 1.318 1.00 93.62 117 TRP A CA 1
ATOM 951 C C . TRP A 1 117 ? 1.534 -4.439 2.335 1.00 93.62 117 TRP A C 1
ATOM 953 O O . TRP A 1 117 ? 1.459 -3.790 3.373 1.00 93.62 117 TRP A O 1
ATOM 963 N N . GLU A 1 118 ? 0.710 -5.453 2.067 1.00 93.56 118 GLU A N 1
ATOM 964 C CA . GLU A 1 118 ? -0.202 -6.023 3.062 1.00 93.56 118 GLU A CA 1
ATOM 965 C C . GLU A 1 118 ? 0.590 -6.630 4.223 1.00 93.56 118 GLU A C 1
ATOM 967 O O . GLU A 1 118 ? 0.264 -6.349 5.368 1.00 93.56 118 GLU A O 1
ATOM 972 N N . GLY A 1 119 ? 1.683 -7.353 3.954 1.00 92.94 119 GLY A N 1
ATOM 973 C CA . GLY A 1 119 ? 2.589 -7.827 5.004 1.00 92.94 119 GLY A CA 1
ATOM 974 C C . GLY A 1 119 ? 3.219 -6.693 5.823 1.00 92.94 119 GLY A C 1
ATOM 975 O O . GLY A 1 119 ? 3.257 -6.772 7.046 1.00 92.94 119 GLY A O 1
ATOM 976 N N . CYS A 1 120 ? 3.666 -5.610 5.175 1.00 92.81 120 CYS A N 1
ATOM 977 C CA . CYS A 1 120 ? 4.185 -4.436 5.888 1.00 92.81 120 CYS A CA 1
ATOM 978 C C . CYS A 1 120 ? 3.113 -3.755 6.753 1.00 92.81 120 CYS A C 1
ATOM 980 O O . CYS A 1 120 ? 3.394 -3.373 7.886 1.00 92.81 120 CYS A O 1
ATOM 982 N N . LEU A 1 121 ? 1.885 -3.630 6.234 1.00 93.12 121 LEU A N 1
ATOM 983 C CA . LEU A 1 121 ? 0.749 -3.062 6.962 1.00 93.12 121 LEU A CA 1
ATOM 984 C C . LEU A 1 121 ? 0.481 -3.814 8.269 1.00 93.12 121 LEU A C 1
ATOM 986 O O . LEU A 1 121 ? 0.200 -3.176 9.277 1.00 93.12 121 LEU A O 1
ATOM 990 N N . GLU A 1 122 ? 0.582 -5.143 8.261 1.00 92.38 122 GLU A N 1
ATOM 991 C CA . GLU A 1 122 ? 0.409 -5.954 9.470 1.00 92.38 122 GLU A CA 1
ATOM 992 C C . GLU A 1 122 ? 1.465 -5.625 10.525 1.00 92.38 122 GLU A C 1
ATOM 994 O O . GLU A 1 122 ? 1.099 -5.277 11.645 1.00 92.38 122 GLU A O 1
ATOM 999 N N . SER A 1 123 ? 2.749 -5.629 10.151 1.00 91.31 123 SER A N 1
ATOM 1000 C CA . SER A 1 123 ? 3.838 -5.304 11.080 1.00 91.31 123 SER A CA 1
ATOM 1001 C C . SER A 1 123 ? 3.686 -3.912 11.695 1.00 91.31 123 SER A C 1
ATOM 1003 O O . SER A 1 123 ? 3.901 -3.740 12.888 1.00 91.31 123 SER A O 1
ATOM 1005 N N . TRP A 1 124 ? 3.256 -2.921 10.914 1.00 90.50 124 TRP A N 1
ATOM 1006 C CA . TRP A 1 124 ? 3.049 -1.572 11.438 1.00 90.50 124 TRP A CA 1
ATOM 1007 C C . TRP A 1 124 ? 1.824 -1.437 12.337 1.00 90.50 124 TRP A C 1
ATOM 1009 O O . TRP A 1 124 ? 1.850 -0.646 13.275 1.00 90.50 124 TRP A O 1
ATOM 1019 N N . ILE A 1 125 ? 0.739 -2.168 12.062 1.00 89.62 125 ILE A N 1
ATOM 1020 C CA . ILE A 1 125 ? -0.412 -2.192 12.975 1.00 89.62 125 ILE A CA 1
ATOM 1021 C C . ILE A 1 125 ? 0.026 -2.769 14.324 1.00 89.62 125 ILE A C 1
ATOM 1023 O O . ILE A 1 125 ? -0.295 -2.176 15.347 1.00 89.62 125 ILE A O 1
ATOM 1027 N N . GLU A 1 126 ? 0.792 -3.862 14.317 1.00 90.19 126 GLU A N 1
ATOM 1028 C CA . GLU A 1 126 ? 1.316 -4.507 15.529 1.00 90.19 126 GLU A CA 1
ATOM 1029 C C . GLU A 1 126 ? 2.271 -3.598 16.323 1.00 90.19 126 GLU A C 1
ATOM 1031 O O . GLU A 1 126 ? 2.264 -3.622 17.548 1.00 90.19 126 GLU A O 1
ATOM 1036 N N . GLU A 1 127 ? 3.071 -2.760 15.656 1.00 88.94 127 GLU A N 1
ATOM 1037 C CA . GLU A 1 127 ? 3.959 -1.783 16.314 1.00 88.94 127 GLU A CA 1
ATOM 1038 C C . GLU A 1 127 ? 3.213 -0.618 16.991 1.00 88.94 127 GLU A C 1
ATOM 1040 O O . GLU A 1 127 ? 3.792 0.085 17.824 1.00 88.94 127 GLU A O 1
ATOM 1045 N N . LEU A 1 128 ? 1.952 -0.381 16.616 1.00 86.94 128 LEU A N 1
ATOM 1046 C CA . LEU A 1 128 ? 1.119 0.720 17.116 1.00 86.94 128 LEU A CA 1
ATOM 1047 C C . LEU A 1 128 ? 0.155 0.311 18.242 1.00 86.94 128 LEU A C 1
ATOM 1049 O O . LEU A 1 128 ? -0.567 1.183 18.747 1.00 86.94 128 LEU A O 1
ATOM 1053 N N . GLU A 1 129 ? 0.128 -0.974 18.605 1.00 75.56 129 GLU A N 1
ATOM 1054 C CA . GLU A 1 129 ? -0.572 -1.528 19.777 1.00 75.56 129 GLU A CA 1
ATOM 1055 C C . GLU A 1 129 ? 0.265 -1.422 21.062 1.00 75.56 129 GLU A C 1
ATOM 1057 O O . GLU A 1 129 ? -0.335 -1.067 22.107 1.00 75.56 129 GLU A O 1
#

Radius of gyration: 15.19 Å; chains: 1; bounding box: 31×27×49 Å

Secondary structure (DSSP, 8-state):
-----------SS-S--EE---SS-EEEEE--TT-S-EEEEEE-TT--EEEEEE--SSHHHHHHHHH--HHHHHHHHHHHHHHHHHHHHHHHHHSB-TTS-B-TT--EEHHHHHHHHHHHHHHHHHHT-